Protein AF-A0A139A8P1-F1 (afdb_monomer)

Foldseek 3Di:
DQPDPCLQVLVVLLVVLQVVLVVCCVPPQPDFAADDDDDLPQPVPDPHPHDDQPDPSQVLQPQVPPSDGDSVTDNPRSNDNDPVSGTGD

Mean predicted aligned error: 4.03 Å

Radius of gyration: 14.27 Å; Cα contacts (8 Å, |Δi|>4): 109; chains: 1; bounding box: 28×20×38 Å

Solvent-accessible surface area (backbone atoms only — not comparable to full-atom values): 5377 Å² total; per-residue (Å²): 84,40,89,43,94,66,40,55,35,33,62,61,50,30,55,50,49,52,55,49,45,55,50,42,38,76,75,44,57,90,44,67,47,82,87,80,80,79,77,61,92,53,47,62,45,58,86,50,74,68,54,57,87,90,35,73,40,30,62,40,50,26,63,72,67,80,85,56,80,43,76,82,30,57,81,50,68,40,59,60,71,49,74,92,65,43,41,82,64

Sequence (89 aa):
GGWYPWGRVPTLYREFWIRFATIVRATAPITSLIWSPTISDSYPYDLRKVPANGSADMALLDTNGNGILDGEDDPYAAYWPGDEWVGEC

InterPro domains:
  IPR000805 Glycoside hydrolase family 26 [PTHR40079] (1-86)
  IPR017853 Glycoside hydrolase superfamily [SSF51445] (1-86)
  IPR022790 Glycosyl hydrolase family 26 domain [PS51764] (1-89)

Secondary structure (DSSP, 8-state):
-TTSTTTT-HHHHHHHHHHHHHHHHHH-TT-EE---PPPGGGTT--STTPPPTTSHHHHHH-SS-SSS--TTS-TTGGG---GGGSEE-

pLDDT: mean 89.81, std 6.52, range [66.62, 97.12]

Organism: Gonapodya prolifera (strain JEL478) (NCBI:txid1344416)

Structure (mmCIF, N/CA/C/O backbone):
data_AF-A0A139A8P1-F1
#
_entry.id   AF-A0A139A8P1-F1
#
loop_
_atom_site.group_PDB
_atom_site.id
_atom_site.type_symbol
_atom_site.label_atom_id
_atom_site.label_alt_id
_atom_site.label_comp_id
_atom_site.label_asym_id
_atom_site.label_entity_id
_atom_site.label_seq_id
_atom_site.pdbx_PDB_ins_code
_atom_site.Cartn_x
_atom_site.Cartn_y
_atom_site.Cartn_z
_atom_site.occupancy
_atom_site.B_iso_or_equiv
_atom_site.auth_seq_id
_atom_site.auth_comp_id
_atom_site.auth_asym_id
_atom_site.auth_atom_id
_atom_site.pdbx_PDB_model_num
ATOM 1 N N . GLY A 1 1 ? -5.966 -1.064 -8.124 1.00 66.62 1 GLY A N 1
ATOM 2 C CA . GLY A 1 1 ? -5.827 -0.943 -9.588 1.00 66.62 1 GLY A CA 1
ATOM 3 C C . GLY A 1 1 ? -5.973 0.495 -10.054 1.00 66.62 1 GLY A C 1
ATOM 4 O O . GLY A 1 1 ? -6.552 1.312 -9.341 1.00 66.62 1 GLY A O 1
ATOM 5 N N . GLY A 1 2 ? -5.457 0.806 -11.249 1.00 68.56 2 GLY A N 1
ATOM 6 C CA . GLY A 1 2 ? -5.335 2.168 -11.810 1.00 68.56 2 GLY A CA 1
ATOM 7 C C . GLY A 1 2 ? -6.647 2.921 -12.0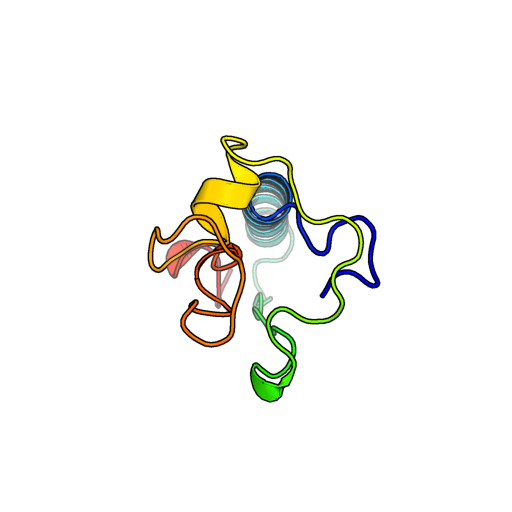97 1.00 68.56 2 GLY A C 1
ATOM 8 O O . GLY A 1 2 ? -6.631 4.100 -12.463 1.00 68.56 2 GLY A O 1
ATOM 9 N N . TRP A 1 3 ? -7.798 2.278 -11.885 1.00 76.38 3 TRP A N 1
ATOM 10 C CA . TRP A 1 3 ? -9.137 2.871 -11.978 1.00 76.38 3 TRP A CA 1
ATOM 11 C C . TRP A 1 3 ? -9.387 3.990 -10.963 1.00 76.38 3 TRP A C 1
ATOM 13 O O . TRP A 1 3 ? -10.085 4.952 -11.285 1.00 76.38 3 TRP A O 1
ATOM 23 N N . TYR A 1 4 ? -8.782 3.921 -9.774 1.00 81.75 4 TYR A N 1
ATOM 24 C CA . TYR A 1 4 ? -8.858 4.998 -8.787 1.00 81.75 4 TYR A CA 1
ATOM 25 C C . TYR A 1 4 ? -7.613 5.896 -8.830 1.00 81.75 4 TYR A C 1
ATOM 27 O O . TYR A 1 4 ? -6.510 5.393 -9.041 1.00 81.75 4 TYR A O 1
ATOM 35 N N . PRO A 1 5 ? -7.736 7.220 -8.602 1.00 77.62 5 PRO A N 1
ATOM 36 C CA . PRO A 1 5 ? -6.585 8.127 -8.500 1.00 77.62 5 PRO A CA 1
ATOM 37 C C . PRO A 1 5 ? -5.529 7.699 -7.474 1.00 77.62 5 PRO A C 1
ATOM 39 O O . PRO A 1 5 ? -4.347 7.889 -7.717 1.00 77.62 5 PRO A O 1
ATOM 42 N N . TRP A 1 6 ? -5.949 7.077 -6.372 1.00 78.88 6 TRP A N 1
ATOM 43 C CA . TRP A 1 6 ? -5.071 6.567 -5.312 1.00 78.88 6 TRP A CA 1
ATOM 44 C C . TRP A 1 6 ? -4.540 5.148 -5.571 1.00 78.88 6 TRP A C 1
ATOM 46 O O . TRP A 1 6 ? -3.702 4.647 -4.830 1.00 78.88 6 TRP A O 1
ATOM 56 N N . GLY A 1 7 ? -5.006 4.476 -6.627 1.00 84.38 7 GLY A N 1
ATOM 57 C CA . GLY A 1 7 ? -4.758 3.052 -6.855 1.00 84.38 7 GLY A CA 1
ATOM 58 C C . GLY A 1 7 ? -3.348 2.678 -7.319 1.00 84.38 7 GLY A C 1
ATOM 59 O O . GLY A 1 7 ? -3.156 1.505 -7.623 1.00 84.38 7 GLY A O 1
ATOM 60 N N . ARG A 1 8 ? -2.420 3.648 -7.418 1.00 87.50 8 ARG A N 1
ATOM 61 C CA . ARG A 1 8 ? -0.993 3.507 -7.799 1.00 87.50 8 ARG A CA 1
ATOM 62 C C . ARG A 1 8 ? -0.049 4.380 -6.963 1.00 87.50 8 ARG A C 1
ATOM 64 O O . ARG A 1 8 ? 1.050 4.695 -7.393 1.00 87.50 8 ARG A O 1
ATOM 71 N N . VAL A 1 9 ? -0.504 4.782 -5.776 1.00 92.12 9 VAL A N 1
ATOM 72 C CA . VAL A 1 9 ? 0.267 5.618 -4.843 1.00 92.12 9 VAL A CA 1
ATOM 73 C C . VAL A 1 9 ? 0.416 4.867 -3.508 1.00 92.12 9 VAL A C 1
ATOM 75 O O . VAL A 1 9 ? -0.209 5.253 -2.514 1.00 92.12 9 VAL A O 1
ATOM 78 N N . PRO A 1 10 ? 1.126 3.716 -3.483 1.00 93.62 10 PRO A N 1
ATOM 79 C CA . PRO A 1 10 ? 1.276 2.882 -2.287 1.00 93.62 10 PRO A CA 1
ATOM 80 C C . PRO A 1 10 ? 1.856 3.632 -1.085 1.00 93.62 10 PRO A C 1
ATOM 82 O O . PRO A 1 10 ? 1.436 3.375 0.043 1.00 93.62 10 PRO A O 1
ATOM 85 N N . THR A 1 11 ? 2.763 4.589 -1.307 1.00 94.31 11 THR A N 1
ATOM 86 C CA . THR A 1 11 ? 3.328 5.416 -0.228 1.00 94.31 11 THR A CA 1
ATOM 87 C C . THR A 1 11 ? 2.234 6.150 0.549 1.00 94.31 11 THR A C 1
ATOM 89 O O . THR A 1 11 ? 2.094 5.970 1.760 1.00 94.31 11 THR A O 1
ATOM 92 N N . LEU A 1 12 ? 1.398 6.907 -0.164 1.00 93.62 12 LEU A N 1
ATOM 93 C CA . LEU A 1 12 ? 0.305 7.680 0.419 1.00 93.62 12 LEU A CA 1
ATOM 94 C C . LEU A 1 12 ? -0.777 6.780 1.024 1.00 93.62 12 LEU A C 1
ATOM 96 O O . LEU A 1 12 ? -1.338 7.109 2.067 1.00 93.62 12 LEU A O 1
ATOM 100 N N . TYR A 1 13 ? -1.069 5.640 0.389 1.00 94.12 13 TYR A N 1
ATOM 101 C CA . TYR A 1 13 ? -2.018 4.669 0.932 1.00 94.12 13 TYR A CA 1
ATOM 102 C C . TYR A 1 13 ? -1.580 4.171 2.313 1.00 94.12 13 TYR A C 1
ATOM 104 O O . TYR A 1 13 ? -2.376 4.192 3.252 1.00 94.12 13 TYR A O 1
ATOM 112 N N . ARG A 1 14 ? -0.314 3.756 2.449 1.00 94.81 14 ARG A N 1
ATOM 113 C CA . ARG A 1 14 ? 0.231 3.239 3.712 1.00 94.81 14 ARG A CA 1
ATOM 114 C C . ARG A 1 14 ? 0.242 4.312 4.796 1.00 94.81 14 ARG A C 1
ATOM 116 O O . ARG A 1 14 ? -0.228 4.052 5.900 1.00 94.81 14 ARG A O 1
ATOM 123 N N . GLU A 1 15 ? 0.695 5.525 4.473 1.00 95.44 15 GLU A N 1
ATOM 124 C CA . GLU A 1 15 ? 0.677 6.659 5.409 1.00 95.44 15 GLU A CA 1
ATOM 125 C C . GLU A 1 15 ? -0.744 6.948 5.914 1.00 95.44 15 GLU A C 1
ATOM 127 O O . GLU A 1 15 ? -0.984 7.071 7.120 1.00 95.44 15 GLU A O 1
ATOM 132 N N . PHE A 1 16 ? -1.709 7.009 4.994 1.00 95.81 16 PHE A N 1
ATOM 133 C CA . PHE A 1 16 ? -3.103 7.250 5.336 1.00 95.81 16 PHE A CA 1
ATOM 134 C C . PHE A 1 16 ? -3.682 6.129 6.204 1.00 95.81 16 PHE A C 1
ATOM 136 O O . PHE A 1 16 ? -4.336 6.420 7.206 1.00 95.81 16 PHE A O 1
ATOM 143 N N . TRP A 1 17 ? -3.431 4.864 5.851 1.00 95.88 17 TRP A N 1
ATOM 144 C CA . TRP A 1 17 ? -3.910 3.708 6.610 1.00 95.88 17 TRP A CA 1
ATOM 145 C C . TRP A 1 17 ? -3.424 3.748 8.055 1.00 95.88 17 TRP A C 1
ATOM 147 O O . TRP A 1 17 ? -4.229 3.643 8.977 1.00 95.88 17 TRP A O 1
ATOM 157 N N . ILE A 1 18 ? -2.123 3.961 8.260 1.00 95.94 18 ILE A N 1
ATOM 158 C CA . ILE A 1 18 ? -1.505 4.028 9.590 1.00 95.94 18 ILE A CA 1
ATOM 159 C C . ILE A 1 18 ? -2.142 5.145 10.423 1.00 95.94 18 ILE A C 1
ATOM 161 O O . ILE A 1 18 ? -2.526 4.941 11.580 1.00 95.94 18 ILE A O 1
ATOM 165 N N . ARG A 1 19 ? -2.328 6.327 9.825 1.00 97.12 19 ARG A N 1
ATOM 166 C CA . ARG A 1 19 ? -2.986 7.456 10.491 1.00 97.12 19 ARG A CA 1
ATOM 167 C C . ARG A 1 19 ? -4.438 7.140 10.850 1.00 97.12 19 ARG A C 1
ATOM 169 O O .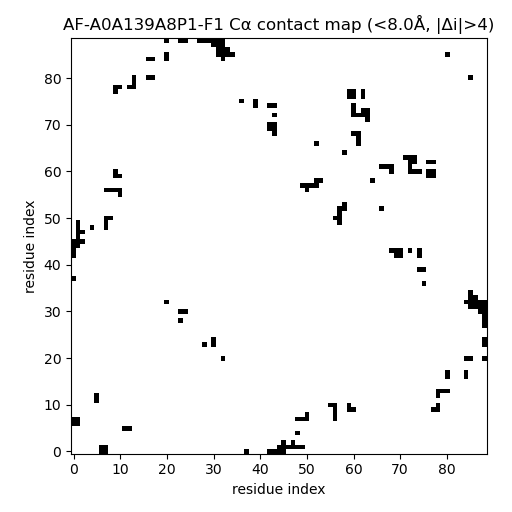 ARG A 1 19 ? -4.876 7.460 11.953 1.00 97.12 19 ARG A O 1
ATOM 176 N N . PHE A 1 20 ? -5.179 6.523 9.937 1.00 96.00 20 PHE A N 1
ATOM 177 C CA . PHE A 1 20 ? -6.569 6.140 10.158 1.00 96.00 20 PHE A CA 1
ATOM 178 C C . PHE A 1 20 ? -6.692 5.090 11.269 1.00 96.00 20 PHE A C 1
ATOM 180 O O . PHE A 1 20 ? -7.449 5.298 12.215 1.00 96.00 20 PHE A O 1
ATOM 187 N N . ALA A 1 21 ? -5.886 4.028 11.215 1.00 95.69 21 ALA A N 1
ATOM 188 C CA . ALA A 1 21 ? -5.821 2.987 12.237 1.00 95.69 21 ALA A CA 1
ATOM 189 C C . ALA A 1 21 ? -5.508 3.568 13.623 1.00 95.69 21 ALA A C 1
ATOM 191 O O . ALA A 1 21 ? -6.174 3.233 14.599 1.00 95.69 21 ALA A O 1
ATOM 192 N N . THR A 1 22 ? -4.560 4.507 13.703 1.00 95.50 22 THR A N 1
ATOM 193 C CA . THR A 1 22 ? -4.223 5.212 14.952 1.00 95.50 22 THR A CA 1
ATOM 194 C C . THR A 1 22 ? -5.437 5.929 15.552 1.00 95.50 22 THR A C 1
ATOM 196 O O . THR A 1 22 ? -5.681 5.851 16.755 1.00 95.50 22 THR A O 1
ATOM 199 N N . ILE A 1 23 ? -6.225 6.616 14.720 1.00 96.12 23 ILE A N 1
ATOM 200 C CA . ILE A 1 23 ? -7.412 7.353 15.171 1.00 96.12 23 ILE A CA 1
ATOM 201 C C . ILE A 1 23 ? -8.523 6.393 15.600 1.00 96.12 23 ILE A C 1
ATOM 203 O O . ILE A 1 23 ? -9.137 6.610 16.645 1.00 96.12 23 ILE A O 1
ATOM 207 N N . VAL A 1 24 ? -8.786 5.336 14.826 1.00 95.00 24 VAL A N 1
ATOM 208 C CA . VAL A 1 24 ? -9.832 4.357 15.158 1.00 95.00 24 VAL A CA 1
ATOM 209 C C . VAL A 1 24 ? -9.522 3.663 16.480 1.00 95.00 24 VAL A C 1
ATOM 211 O O . VAL A 1 24 ? -10.386 3.629 17.349 1.00 95.00 24 VAL A O 1
ATOM 214 N N . ARG A 1 25 ? -8.277 3.233 16.698 1.00 93.38 25 ARG A N 1
ATOM 215 C CA . ARG A 1 25 ? -7.826 2.674 17.984 1.00 93.38 25 ARG A CA 1
ATOM 216 C C . ARG A 1 25 ? -8.097 3.595 19.165 1.00 93.38 25 ARG A C 1
ATOM 218 O O . ARG A 1 25 ? -8.616 3.169 20.190 1.00 93.38 25 ARG A O 1
ATOM 225 N N . ALA A 1 26 ? -7.812 4.884 19.002 1.00 95.00 26 ALA A N 1
ATOM 226 C CA . ALA A 1 26 ? -8.023 5.868 20.057 1.00 95.00 26 ALA A CA 1
ATOM 227 C C . ALA A 1 26 ? -9.505 6.188 20.329 1.00 95.00 26 ALA A C 1
ATOM 229 O O . ALA A 1 26 ? -9.829 6.682 21.408 1.00 95.00 26 ALA A O 1
ATOM 230 N N . THR A 1 27 ? -10.401 5.968 19.361 1.00 96.69 27 THR A N 1
ATOM 231 C CA . THR A 1 27 ? -11.782 6.489 19.408 1.00 96.69 27 THR A CA 1
ATOM 232 C C . THR A 1 27 ? -12.869 5.415 19.402 1.00 96.69 27 THR A C 1
ATOM 234 O O . THR A 1 27 ? -13.984 5.682 19.846 1.00 96.69 27 THR A O 1
ATOM 237 N N . ALA A 1 28 ? -12.561 4.206 18.939 1.00 93.88 28 ALA A N 1
ATOM 238 C CA . ALA A 1 28 ? -13.491 3.094 18.789 1.00 93.88 28 ALA A CA 1
ATOM 239 C C . ALA A 1 28 ? -12.797 1.747 19.103 1.00 93.88 28 ALA A C 1
ATOM 241 O O . ALA A 1 28 ? -12.641 0.907 18.215 1.00 93.88 28 ALA A O 1
ATOM 242 N N . PRO A 1 29 ? -12.419 1.498 20.371 1.00 87.06 29 PRO A N 1
ATOM 243 C CA . PRO A 1 29 ? -11.616 0.335 20.785 1.00 87.06 29 PRO A CA 1
ATOM 244 C C . PRO A 1 29 ? -12.356 -1.016 20.721 1.00 87.06 29 PRO A C 1
ATOM 246 O O . PRO A 1 29 ? -11.821 -2.044 21.102 1.00 87.06 29 PRO A O 1
ATOM 249 N N . 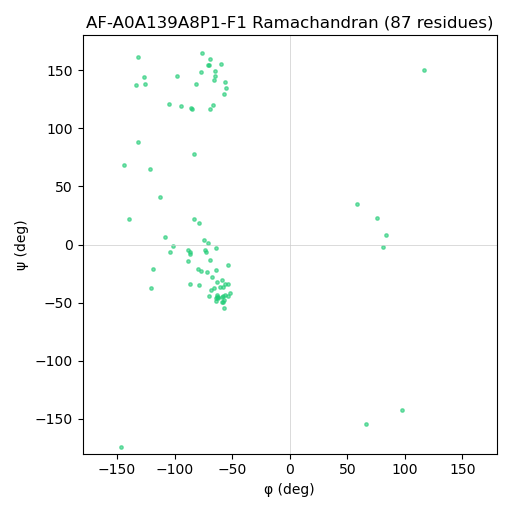ILE A 1 30 ? -13.619 -1.037 20.285 1.00 93.88 30 ILE A N 1
ATOM 250 C CA . ILE A 1 30 ? -14.399 -2.273 20.084 1.00 93.88 30 ILE A CA 1
ATOM 251 C C . ILE A 1 30 ? -14.665 -2.450 18.584 1.00 93.88 30 ILE A C 1
ATOM 253 O O . ILE A 1 30 ? -15.777 -2.744 18.147 1.00 93.88 30 ILE A O 1
ATOM 257 N N . THR A 1 31 ? -13.652 -2.170 17.768 1.00 93.25 31 THR A N 1
ATOM 258 C CA . THR A 1 31 ? -13.702 -2.335 16.315 1.00 93.25 31 THR A CA 1
ATOM 259 C C . THR A 1 31 ? -12.466 -3.078 15.831 1.00 93.25 31 THR A C 1
ATOM 261 O O . THR A 1 31 ? -11.461 -3.174 16.530 1.00 93.25 31 THR A O 1
ATOM 264 N N . SER A 1 32 ? -12.549 -3.635 14.629 1.00 93.56 32 SER A N 1
ATOM 265 C CA . SER A 1 32 ? -11.410 -4.265 13.968 1.00 93.56 32 SER A CA 1
ATOM 266 C C . SER A 1 32 ? -11.229 -3.637 12.597 1.00 93.56 32 SER A C 1
ATOM 268 O O . SER A 1 32 ? -12.206 -3.407 11.879 1.00 93.56 32 SER A O 1
ATOM 270 N N . LEU A 1 33 ? -9.980 -3.376 12.221 1.00 94.44 33 LEU A N 1
ATOM 271 C CA . LEU A 1 33 ? -9.631 -2.911 10.884 1.00 94.44 33 LEU A CA 1
ATOM 272 C C . LEU A 1 33 ? -9.237 -4.104 10.016 1.00 94.44 33 LEU A C 1
ATOM 274 O O . LEU A 1 33 ? -8.259 -4.791 10.299 1.00 94.44 33 LEU A O 1
ATOM 278 N N . ILE A 1 34 ? -9.980 -4.331 8.935 1.00 94.56 34 ILE A N 1
ATOM 279 C CA . ILE A 1 34 ? -9.721 -5.423 7.990 1.00 94.56 34 ILE A CA 1
ATOM 280 C C . ILE A 1 34 ? -9.101 -4.844 6.721 1.00 94.56 34 ILE A C 1
ATOM 282 O O . ILE A 1 34 ? -9.717 -4.020 6.044 1.00 94.56 34 ILE A O 1
ATOM 286 N N . TRP A 1 35 ? -7.901 -5.306 6.373 1.00 94.75 35 TRP A N 1
ATOM 287 C CA . TRP A 1 35 ? -7.267 -5.003 5.092 1.00 94.75 35 TRP A CA 1
ATOM 288 C C . TRP A 1 35 ? -7.767 -5.987 4.024 1.00 94.75 35 TRP A C 1
ATOM 290 O O . TRP A 1 35 ? -7.584 -7.195 4.149 1.00 94.75 35 TRP A O 1
ATOM 300 N N . SER A 1 36 ? -8.453 -5.473 2.998 1.00 92.12 36 SER A N 1
ATOM 301 C CA . SER A 1 36 ? -9.152 -6.280 1.986 1.00 92.12 36 SER A CA 1
ATOM 302 C C . SER A 1 36 ? -8.800 -5.797 0.570 1.00 92.12 36 SER A C 1
ATOM 304 O O . SER A 1 36 ? -9.465 -4.904 0.034 1.00 92.12 36 SER A O 1
ATOM 306 N N . PRO A 1 37 ? -7.716 -6.318 -0.034 1.00 89.19 37 PRO A N 1
ATOM 307 C CA . PRO A 1 37 ? -7.298 -5.930 -1.375 1.00 89.19 37 PRO A CA 1
ATOM 308 C C . PRO A 1 37 ? -8.186 -6.574 -2.452 1.00 89.19 37 PRO A C 1
ATOM 310 O O . PRO A 1 37 ? -8.922 -7.530 -2.215 1.00 89.19 37 PRO A O 1
ATOM 313 N N . THR A 1 38 ? -8.095 -6.055 -3.678 1.00 85.06 38 THR A N 1
ATOM 314 C CA . THR A 1 38 ? -8.711 -6.682 -4.861 1.00 85.06 38 THR A CA 1
ATOM 315 C C . THR A 1 38 ? -7.973 -7.972 -5.239 1.00 85.06 38 THR A C 1
ATOM 317 O O . THR A 1 38 ? -6.791 -8.114 -4.947 1.00 85.06 38 THR A O 1
ATOM 320 N N . ILE A 1 39 ? -8.645 -8.915 -5.903 1.00 86.00 39 ILE A N 1
ATOM 321 C CA . ILE A 1 39 ? -8.018 -10.156 -6.383 1.00 86.00 39 ILE A CA 1
ATOM 322 C C . ILE A 1 39 ? -6.803 -9.892 -7.298 1.00 86.00 39 ILE A C 1
ATOM 324 O O . ILE A 1 39 ? -6.827 -8.984 -8.136 1.00 86.00 39 ILE A O 1
ATOM 328 N N . SER A 1 40 ? -5.757 -10.704 -7.130 1.00 85.25 40 SER A N 1
ATOM 329 C CA . SER A 1 40 ? -4.446 -10.590 -7.782 1.00 85.25 40 SER A CA 1
ATOM 330 C C . SER A 1 40 ? -4.467 -10.844 -9.281 1.00 85.25 40 SER A C 1
ATOM 332 O O . SER A 1 40 ? -3.650 -10.266 -9.984 1.00 85.25 40 SER A O 1
ATOM 334 N N . ASP A 1 41 ? -5.408 -11.655 -9.778 1.00 83.25 41 ASP A N 1
ATOM 335 C CA . ASP A 1 41 ? -5.492 -12.124 -11.176 1.00 83.25 41 ASP A CA 1
ATOM 336 C C . ASP A 1 41 ? -5.485 -11.013 -12.227 1.00 83.25 41 ASP A C 1
ATOM 338 O O . ASP A 1 41 ? -5.270 -11.258 -13.411 1.00 83.25 41 ASP A O 1
ATOM 342 N N . SER A 1 42 ? -5.767 -9.786 -11.802 1.00 79.56 42 SER A N 1
ATOM 343 C CA . SER A 1 42 ? -5.784 -8.635 -12.683 1.00 79.56 42 SER A CA 1
ATOM 344 C C . SER A 1 42 ? -4.539 -7.762 -12.588 1.00 79.56 42 SER A C 1
ATOM 346 O O . SER A 1 42 ? -4.501 -6.803 -13.337 1.00 79.56 42 SER A O 1
ATOM 348 N N . TYR A 1 43 ? -3.537 -8.042 -11.745 1.00 83.56 43 TYR A N 1
ATOM 349 C CA . TYR A 1 43 ? -2.280 -7.275 -11.674 1.00 83.56 43 TYR A CA 1
ATOM 350 C C . TYR A 1 43 ? -1.453 -7.419 -12.975 1.00 83.56 43 TYR A C 1
ATOM 352 O O . TYR A 1 43 ? -1.456 -8.505 -13.553 1.00 83.56 43 TYR A O 1
ATOM 360 N N . PRO A 1 44 ? -0.779 -6.363 -13.491 1.00 82.94 44 PRO A N 1
ATOM 361 C CA . PRO A 1 44 ? -0.594 -4.993 -12.968 1.00 82.94 44 PRO A CA 1
ATOM 362 C C . PRO A 1 44 ? -1.793 -4.054 -13.177 1.00 82.94 44 PRO A C 1
ATOM 364 O O . PRO A 1 44 ? -1.679 -2.825 -13.058 1.00 82.94 44 PRO A O 1
ATOM 367 N N . TYR A 1 45 ? -2.966 -4.624 -13.439 1.00 79.31 45 TYR A N 1
ATOM 368 C CA . TYR A 1 45 ? -4.203 -3.955 -13.822 1.00 79.31 45 TYR A CA 1
ATOM 369 C C . TYR A 1 45 ? -4.050 -3.308 -15.199 1.00 79.31 45 TYR A C 1
ATOM 371 O O . TYR A 1 45 ? -3.264 -3.753 -16.033 1.00 79.31 45 TYR A O 1
ATOM 379 N N . ASP A 1 46 ? -4.828 -2.270 -15.487 1.00 81.81 46 ASP A N 1
ATOM 380 C CA . ASP A 1 46 ? -4.568 -1.457 -16.673 1.00 81.81 46 ASP A CA 1
ATOM 381 C C . ASP A 1 46 ? -3.279 -0.631 -16.521 1.00 81.81 46 ASP A C 1
ATOM 383 O O . ASP A 1 46 ? -2.837 -0.352 -15.415 1.00 81.81 46 ASP A O 1
ATOM 387 N N . LEU A 1 47 ? -2.689 -0.164 -17.621 1.00 81.25 47 LEU A N 1
ATOM 388 C CA . LEU A 1 47 ? -1.471 0.660 -17.599 1.00 81.25 47 LEU A CA 1
ATOM 389 C C . LEU A 1 47 ? -1.738 2.162 -17.360 1.00 81.25 47 LEU A C 1
ATOM 391 O O . LEU A 1 47 ? -0.912 3.006 -17.704 1.00 81.25 47 LEU A O 1
ATOM 395 N N . ARG A 1 48 ? -2.873 2.556 -16.769 1.00 83.94 48 ARG A N 1
ATOM 396 C CA . ARG A 1 48 ? -3.159 3.979 -16.514 1.00 83.94 48 ARG A CA 1
ATOM 397 C C . ARG A 1 48 ? -2.450 4.446 -15.255 1.00 83.94 48 ARG A C 1
ATOM 399 O O . ARG A 1 48 ? -2.480 3.768 -14.236 1.00 83.94 48 ARG A O 1
ATOM 406 N N . LYS A 1 49 ? -1.876 5.651 -15.286 1.00 85.69 49 LYS A N 1
ATOM 407 C CA . LYS A 1 49 ? -1.244 6.280 -14.109 1.00 85.69 49 LYS A CA 1
ATOM 408 C C . LYS A 1 49 ? -0.100 5.437 -13.518 1.00 85.69 49 LYS A C 1
ATOM 410 O O . LYS A 1 49 ? 0.039 5.384 -12.300 1.00 85.69 49 LYS A O 1
ATOM 415 N N . VAL A 1 50 ? 0.666 4.730 -14.361 1.00 88.38 50 VAL A N 1
ATOM 416 C CA . VAL A 1 50 ? 1.926 4.100 -13.912 1.00 88.38 50 VAL A CA 1
ATOM 417 C C . VAL A 1 50 ? 2.803 5.220 -13.335 1.00 88.38 50 VAL A C 1
ATOM 419 O O . VAL A 1 50 ? 2.932 6.255 -14.001 1.00 88.38 50 VAL A O 1
ATOM 422 N N . PRO A 1 51 ? 3.357 5.078 -12.121 1.00 89.81 51 PRO A N 1
ATOM 423 C CA . PRO A 1 51 ? 4.308 6.047 -11.595 1.00 89.81 51 PRO A CA 1
ATOM 424 C C . PRO A 1 51 ? 5.544 6.155 -12.493 1.00 89.81 51 PRO A C 1
ATOM 426 O O . PRO A 1 51 ? 5.884 5.233 -13.227 1.00 89.81 51 PRO A O 1
ATOM 429 N N . ALA A 1 52 ? 6.232 7.293 -12.452 1.00 90.12 52 ALA A N 1
ATOM 430 C CA . ALA A 1 52 ? 7.459 7.452 -13.224 1.00 90.12 52 ALA A CA 1
ATOM 431 C C . ALA A 1 52 ? 8.554 6.495 -12.720 1.00 90.12 52 ALA A C 1
ATOM 433 O O . ALA A 1 52 ? 8.682 6.280 -11.509 1.00 90.12 52 ALA A O 1
ATOM 434 N N . ASN A 1 53 ? 9.387 5.987 -13.632 1.00 87.50 53 ASN A N 1
ATOM 435 C CA . ASN A 1 53 ? 10.567 5.202 -13.264 1.00 87.50 53 ASN A CA 1
ATOM 436 C C . ASN A 1 53 ? 11.462 6.000 -12.304 1.00 87.50 53 ASN A C 1
ATOM 438 O O . ASN A 1 53 ? 11.705 7.190 -12.508 1.00 87.50 53 ASN A O 1
ATOM 442 N N . GLY A 1 54 ? 11.927 5.340 -11.242 1.00 87.81 54 GLY A N 1
ATOM 443 C CA . GLY A 1 54 ? 12.714 5.964 -10.174 1.00 87.81 54 GLY A CA 1
ATOM 444 C C . GLY A 1 54 ? 11.900 6.725 -9.119 1.00 87.81 54 GLY A C 1
ATOM 445 O O . GLY A 1 54 ? 12.482 7.224 -8.159 1.00 87.81 54 GLY A O 1
ATOM 446 N N . SER A 1 55 ? 10.572 6.816 -9.249 1.00 93.75 55 SER A N 1
ATOM 447 C CA . SER A 1 55 ? 9.723 7.297 -8.152 1.00 93.75 55 SER A CA 1
ATOM 448 C C . SER A 1 55 ? 9.656 6.277 -7.011 1.00 93.75 55 SER A C 1
ATOM 450 O O . SER A 1 55 ? 9.794 5.074 -7.232 1.00 93.75 55 SER A O 1
ATOM 452 N N . ALA A 1 56 ? 9.396 6.752 -5.789 1.00 94.25 56 ALA A N 1
ATOM 453 C CA . ALA A 1 56 ? 9.230 5.878 -4.627 1.00 94.25 56 ALA A CA 1
ATOM 454 C C . ALA A 1 56 ? 8.059 4.895 -4.802 1.00 94.25 56 ALA A C 1
ATOM 456 O O . ALA A 1 56 ? 8.163 3.742 -4.400 1.00 94.25 56 ALA A O 1
ATOM 457 N N . ASP A 1 57 ? 6.968 5.331 -5.439 1.00 94.00 57 ASP A N 1
ATOM 458 C CA . ASP A 1 57 ? 5.826 4.459 -5.721 1.00 94.00 57 ASP A CA 1
ATOM 459 C C . ASP A 1 57 ? 6.164 3.383 -6.757 1.00 94.00 57 ASP A C 1
ATOM 461 O O . ASP A 1 57 ? 5.759 2.240 -6.577 1.00 94.00 57 ASP A O 1
ATOM 465 N N . MET A 1 58 ? 6.940 3.709 -7.802 1.00 93.50 58 MET A N 1
ATOM 466 C CA . MET A 1 58 ? 7.415 2.695 -8.751 1.00 93.50 58 MET A CA 1
ATOM 467 C C . MET A 1 58 ? 8.296 1.664 -8.045 1.00 93.50 58 MET A C 1
ATOM 469 O O . MET A 1 58 ? 8.069 0.478 -8.210 1.00 93.50 58 MET A O 1
ATOM 473 N N . ALA A 1 59 ? 9.236 2.107 -7.205 1.00 94.56 59 ALA A N 1
ATOM 474 C CA . ALA A 1 59 ? 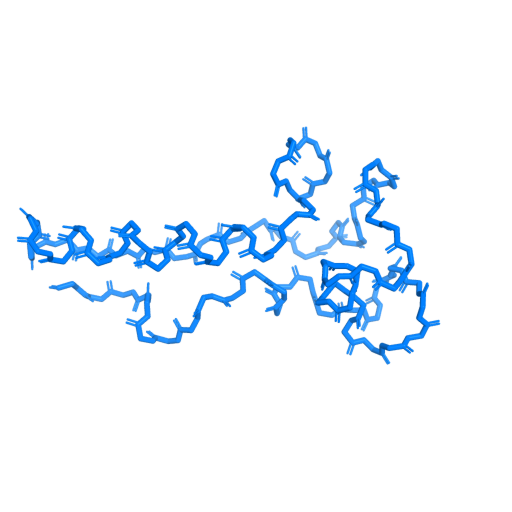10.128 1.211 -6.467 1.00 94.56 59 ALA A CA 1
ATOM 475 C C . ALA A 1 59 ? 9.404 0.293 -5.462 1.00 94.56 59 ALA A C 1
ATOM 477 O O . ALA A 1 59 ? 9.959 -0.720 -5.057 1.00 94.56 59 ALA A O 1
ATOM 478 N N . LEU A 1 60 ? 8.193 0.657 -5.026 1.00 94.50 60 LEU A N 1
ATOM 479 C CA . LEU A 1 60 ? 7.356 -0.203 -4.186 1.00 94.50 60 LEU A CA 1
ATOM 480 C C . LEU A 1 60 ? 6.498 -1.175 -5.001 1.00 94.50 60 LEU A C 1
ATOM 482 O O . LEU A 1 60 ? 6.212 -2.260 -4.508 1.00 94.50 60 LEU A O 1
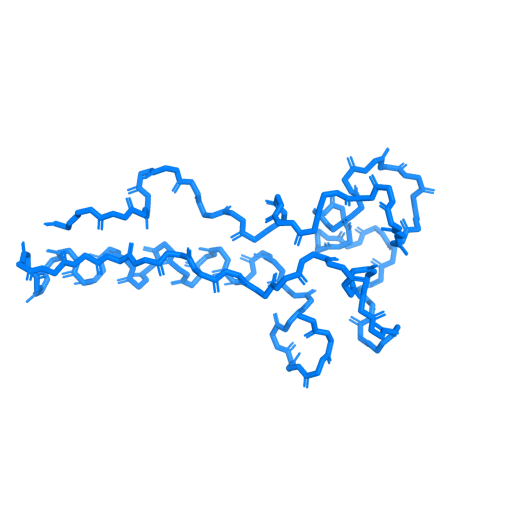ATOM 486 N N . LEU A 1 61 ? 6.036 -0.765 -6.186 1.00 92.88 61 LEU A N 1
ATOM 487 C CA . LEU A 1 61 ? 5.196 -1.587 -7.065 1.00 92.88 61 LEU A CA 1
ATOM 488 C C . LEU A 1 61 ? 6.011 -2.617 -7.859 1.00 92.88 61 LEU A C 1
ATOM 490 O O . LEU A 1 61 ? 5.506 -3.706 -8.099 1.00 92.88 61 LEU A O 1
ATOM 494 N N . ASP A 1 62 ? 7.235 -2.263 -8.253 1.00 94.06 62 ASP A N 1
ATOM 495 C CA . ASP A 1 62 ? 8.214 -3.126 -8.922 1.00 94.06 62 ASP A CA 1
ATOM 496 C C . ASP A 1 62 ? 8.963 -3.952 -7.869 1.00 94.06 62 ASP A C 1
ATOM 498 O O . ASP A 1 62 ? 10.056 -3.617 -7.407 1.00 94.06 62 ASP A O 1
ATOM 502 N N . THR A 1 63 ? 8.297 -4.996 -7.397 1.00 93.81 63 THR A N 1
ATOM 503 C CA . THR A 1 63 ? 8.764 -5.839 -6.291 1.00 93.81 63 THR A CA 1
ATOM 504 C C . THR A 1 63 ? 9.852 -6.819 -6.718 1.00 93.81 63 THR A C 1
ATOM 506 O O . THR A 1 63 ? 10.632 -7.262 -5.870 1.00 93.81 63 THR A O 1
ATOM 509 N N . ASN A 1 64 ? 9.933 -7.144 -8.011 1.00 93.50 64 ASN A N 1
ATOM 510 C CA . ASN A 1 64 ? 11.009 -7.965 -8.565 1.00 93.50 64 ASN A CA 1
ATOM 511 C C . ASN A 1 64 ? 12.236 -7.126 -8.995 1.00 93.50 64 ASN A C 1
ATOM 513 O O . ASN A 1 64 ? 13.326 -7.679 -9.167 1.00 93.50 64 ASN A O 1
ATOM 517 N N . GLY A 1 65 ? 12.090 -5.801 -9.101 1.00 92.88 65 GLY A N 1
ATOM 518 C CA . GLY A 1 65 ? 13.160 -4.846 -9.380 1.00 92.88 65 GLY A CA 1
ATOM 519 C C . GLY A 1 65 ? 13.619 -4.824 -10.839 1.00 92.88 65 GLY A C 1
ATOM 520 O O . GLY A 1 65 ? 14.766 -4.448 -11.107 1.00 92.88 65 GLY A O 1
ATOM 521 N N . ASN A 1 66 ? 12.780 -5.261 -11.781 1.00 90.94 66 ASN A N 1
ATOM 522 C CA . ASN A 1 66 ? 13.125 -5.365 -13.200 1.00 90.94 66 ASN A CA 1
ATOM 523 C C . ASN A 1 66 ? 12.853 -4.061 -13.989 1.00 90.94 66 ASN A C 1
ATOM 525 O O . ASN A 1 66 ? 13.224 -3.950 -15.163 1.00 90.94 66 ASN A O 1
ATOM 529 N N . GLY A 1 67 ? 12.265 -3.050 -13.343 1.00 89.38 67 GLY A N 1
ATOM 530 C CA . GLY A 1 67 ? 11.928 -1.747 -13.914 1.00 89.38 67 GLY A CA 1
ATOM 531 C C . GLY A 1 67 ? 10.602 -1.712 -14.680 1.00 89.38 67 GLY A C 1
ATOM 532 O O . GLY A 1 67 ? 10.316 -0.706 -15.339 1.00 89.38 67 GLY A O 1
ATOM 533 N N . ILE A 1 68 ? 9.811 -2.783 -14.631 1.00 89.88 68 ILE A N 1
ATOM 534 C CA . ILE A 1 68 ? 8.553 -2.982 -15.353 1.00 89.88 68 ILE A CA 1
ATOM 535 C C . ILE A 1 68 ? 7.518 -3.522 -14.362 1.00 89.88 68 ILE A C 1
ATOM 537 O O . ILE A 1 68 ? 7.813 -4.396 -13.569 1.00 89.88 68 ILE A O 1
ATOM 541 N N . LEU A 1 69 ? 6.284 -3.011 -14.425 1.00 89.56 69 LEU A N 1
ATOM 542 C CA . LEU A 1 69 ? 5.186 -3.613 -13.666 1.00 89.56 69 LEU A CA 1
ATOM 543 C C . LEU A 1 69 ? 4.577 -4.753 -14.472 1.00 89.56 69 LEU A C 1
ATOM 545 O O . LEU A 1 69 ? 4.017 -4.509 -15.549 1.00 89.56 69 LEU A O 1
ATOM 549 N N . ASP A 1 70 ? 4.652 -5.969 -13.953 1.00 89.88 70 ASP A N 1
ATOM 550 C CA . ASP A 1 70 ? 4.164 -7.169 -14.624 1.00 89.88 70 ASP A CA 1
ATOM 551 C C . ASP A 1 70 ? 3.607 -8.208 -13.638 1.00 89.88 70 ASP A C 1
ATOM 553 O O . ASP A 1 70 ? 3.393 -7.937 -12.462 1.00 89.88 70 ASP A O 1
ATOM 557 N N . GLY A 1 71 ? 3.245 -9.388 -14.143 1.00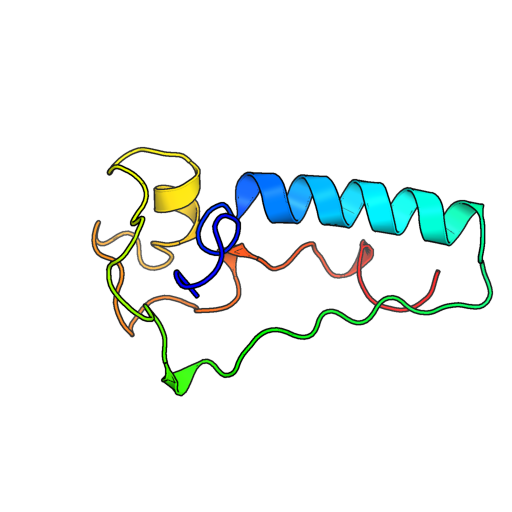 89.50 71 GLY A N 1
ATOM 558 C CA . GLY A 1 71 ? 2.662 -10.447 -13.317 1.00 89.50 71 GLY A CA 1
ATOM 559 C C . GLY A 1 71 ? 3.659 -11.153 -12.393 1.00 89.50 71 GLY A C 1
ATOM 560 O O . GLY A 1 71 ? 3.236 -12.021 -11.633 1.00 89.50 71 GLY A O 1
ATOM 561 N N . GLU A 1 72 ? 4.953 -10.839 -12.477 1.00 91.81 72 GLU A N 1
ATOM 562 C CA . GLU A 1 72 ? 5.979 -11.370 -11.575 1.00 91.81 72 GLU A CA 1
ATOM 563 C C . GLU A 1 72 ? 6.119 -10.523 -10.302 1.00 91.81 72 GLU A C 1
ATOM 565 O O . GLU A 1 72 ? 6.807 -10.938 -9.368 1.00 91.81 72 GLU A O 1
ATOM 570 N N . ASP A 1 73 ? 5.453 -9.369 -10.239 1.00 93.56 73 ASP A N 1
ATOM 571 C CA . ASP A 1 73 ? 5.363 -8.579 -9.022 1.00 93.56 73 ASP A CA 1
ATOM 572 C C . ASP A 1 73 ? 4.360 -9.148 -8.016 1.00 93.56 73 ASP A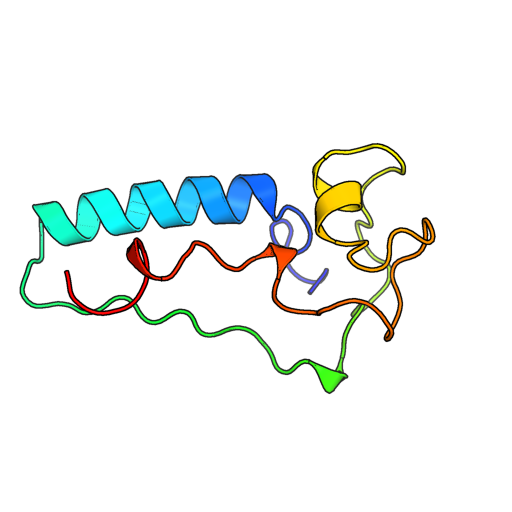 C 1
ATOM 574 O O . ASP A 1 73 ? 3.297 -9.665 -8.371 1.00 93.56 73 ASP A O 1
ATOM 578 N N . ASP A 1 74 ? 4.642 -8.949 -6.730 1.00 93.12 74 ASP A N 1
ATOM 579 C CA . ASP A 1 74 ? 3.660 -9.143 -5.677 1.00 93.12 74 ASP A CA 1
ATOM 580 C C . ASP A 1 74 ? 2.581 -8.039 -5.765 1.00 93.12 74 ASP A C 1
ATOM 582 O O . ASP A 1 74 ? 2.856 -6.854 -5.535 1.00 93.12 74 ASP A O 1
ATOM 586 N N . PRO A 1 75 ? 1.315 -8.403 -6.035 1.00 91.25 75 PRO A N 1
ATOM 587 C CA . PRO A 1 75 ? 0.237 -7.442 -6.256 1.00 91.25 75 PRO A CA 1
ATOM 588 C C . PRO A 1 75 ? -0.225 -6.721 -4.979 1.00 91.25 75 PRO A C 1
ATOM 590 O O . PRO A 1 75 ? -1.079 -5.825 -5.038 1.00 91.25 75 PRO A O 1
ATOM 593 N N . TYR A 1 76 ? 0.292 -7.131 -3.821 1.00 92.50 76 TYR A N 1
ATOM 594 C CA . TYR A 1 76 ? -0.166 -6.777 -2.484 1.00 92.50 76 TYR A CA 1
ATOM 595 C C . TYR A 1 76 ? 0.902 -6.086 -1.649 1.00 92.50 76 TYR A C 1
ATOM 597 O O . TYR A 1 76 ? 0.571 -5.149 -0.916 1.00 92.50 76 TYR A O 1
ATOM 605 N N . ALA A 1 77 ? 2.159 -6.508 -1.773 1.00 93.19 77 ALA A N 1
ATOM 606 C CA . ALA A 1 77 ? 3.264 -6.076 -0.923 1.00 93.19 77 ALA A CA 1
ATOM 607 C C . ALA A 1 77 ? 3.386 -4.547 -0.835 1.00 93.19 77 ALA A C 1
ATOM 609 O O . ALA A 1 77 ? 3.530 -3.997 0.258 1.00 93.19 77 ALA A O 1
ATOM 610 N N . ALA A 1 78 ? 3.226 -3.844 -1.960 1.00 92.94 78 ALA A N 1
ATOM 611 C CA . ALA A 1 78 ? 3.301 -2.385 -2.015 1.00 92.94 78 ALA A CA 1
ATOM 612 C C . ALA A 1 78 ? 2.270 -1.680 -1.109 1.00 92.94 78 ALA A C 1
ATOM 614 O O . ALA A 1 78 ? 2.523 -0.581 -0.615 1.00 92.94 78 ALA A O 1
ATOM 615 N N . TYR A 1 79 ? 1.105 -2.298 -0.890 1.00 92.88 79 TYR A N 1
ATOM 616 C CA . TYR A 1 79 ? -0.026 -1.735 -0.146 1.00 92.88 79 TYR A CA 1
ATOM 617 C C . TYR A 1 79 ? -0.178 -2.300 1.264 1.00 92.88 79 TYR A C 1
ATOM 619 O O . TYR A 1 79 ? -1.037 -1.826 2.011 1.00 92.88 79 TYR A O 1
ATOM 627 N N . TRP A 1 80 ? 0.615 -3.303 1.636 1.00 94.31 80 TRP A N 1
ATOM 628 C CA . TRP A 1 80 ? 0.555 -3.897 2.961 1.00 94.31 80 TRP A CA 1
ATOM 629 C C . TRP A 1 80 ? 1.011 -2.877 4.024 1.00 94.31 80 TRP A C 1
ATOM 631 O O . TRP A 1 80 ? 2.138 -2.372 3.953 1.00 94.31 80 TRP A O 1
ATOM 641 N N . PRO A 1 81 ? 0.154 -2.513 4.999 1.00 93.75 81 PRO A N 1
ATOM 642 C CA . PRO A 1 81 ? 0.511 -1.512 5.999 1.00 93.75 81 PRO A CA 1
ATOM 643 C C . PRO A 1 81 ? 1.397 -2.076 7.120 1.00 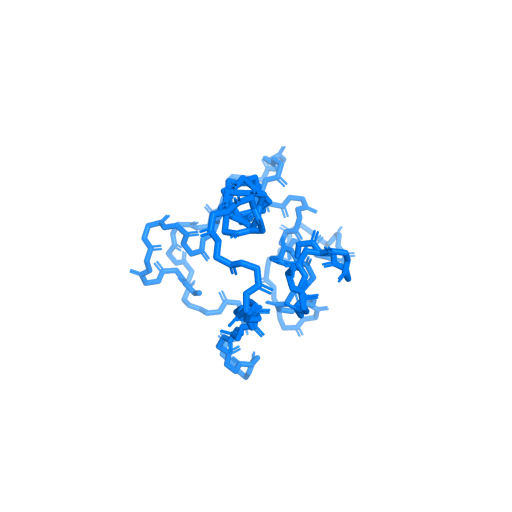93.75 81 PRO A C 1
ATOM 645 O 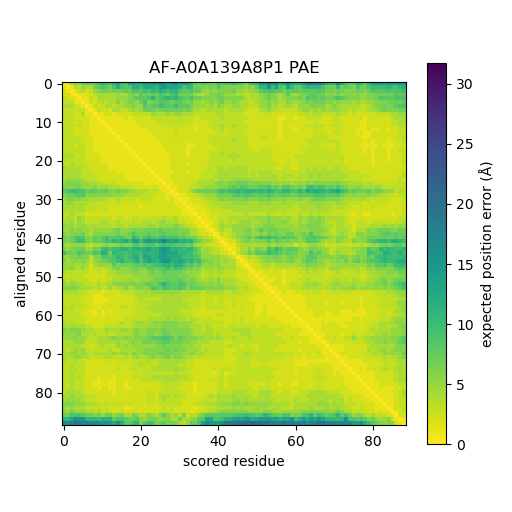O . PRO A 1 81 ? 2.092 -1.288 7.752 1.00 93.75 81 PRO A O 1
ATOM 648 N N . GLY A 1 82 ? 1.409 -3.397 7.332 1.00 94.00 82 GLY A N 1
ATOM 649 C CA . GLY A 1 82 ? 2.073 -4.069 8.455 1.00 94.00 82 GLY A CA 1
ATOM 650 C C . GLY A 1 82 ? 1.070 -4.796 9.354 1.00 94.00 82 GLY A C 1
ATOM 651 O O . GLY A 1 82 ? -0.084 -4.371 9.462 1.00 94.00 82 GLY A O 1
ATOM 652 N N . ASP A 1 83 ? 1.510 -5.884 9.995 1.00 93.81 83 ASP A N 1
ATOM 653 C CA . ASP A 1 83 ? 0.676 -6.699 10.894 1.00 93.81 83 ASP A CA 1
ATOM 654 C C . ASP A 1 83 ? 0.113 -5.859 12.043 1.00 93.81 83 ASP A C 1
ATOM 656 O O . ASP A 1 83 ? -1.033 -6.018 12.454 1.00 93.81 83 ASP A O 1
ATOM 660 N N . GLU A 1 84 ? 0.898 -4.905 12.538 1.00 93.06 84 GLU A N 1
ATOM 661 C CA . GLU A 1 84 ? 0.529 -4.062 13.661 1.00 93.06 84 GLU A CA 1
ATOM 662 C C . GLU A 1 84 ? -0.597 -3.074 13.333 1.00 93.06 84 GLU A C 1
ATOM 664 O O . GLU A 1 84 ? -1.182 -2.505 14.254 1.00 93.06 84 GLU A O 1
ATOM 669 N N . TRP A 1 85 ? -0.933 -2.875 12.055 1.00 93.62 85 TRP A N 1
ATOM 670 C CA . TRP A 1 85 ? -1.958 -1.933 11.590 1.00 93.62 85 TRP A CA 1
ATOM 671 C C . TRP A 1 85 ? -3.225 -2.616 11.072 1.00 93.62 85 TRP A C 1
ATOM 673 O O . TRP A 1 85 ? -4.111 -1.939 10.544 1.00 93.62 85 TRP A O 1
ATOM 683 N N . VAL A 1 86 ? -3.320 -3.938 11.210 1.00 91.75 86 VAL A N 1
ATOM 684 C CA . VAL A 1 86 ? -4.468 -4.743 10.786 1.00 91.75 86 VAL A CA 1
ATOM 685 C C . VAL A 1 86 ? -4.957 -5.577 11.967 1.00 91.75 86 VAL A C 1
ATOM 687 O O . VAL A 1 86 ? -4.175 -6.033 12.794 1.00 91.75 86 VAL A O 1
ATOM 690 N N . GLY A 1 87 ? -6.269 -5.773 12.057 1.00 85.44 87 GLY A N 1
ATOM 691 C CA . GLY A 1 87 ? -6.894 -6.552 13.118 1.00 85.44 87 GLY A CA 1
ATOM 692 C C . GLY A 1 87 ? -7.427 -5.690 14.257 1.00 85.44 87 GLY A C 1
ATOM 693 O O . GLY A 1 87 ? -8.027 -4.634 14.030 1.00 85.44 87 GLY A O 1
ATOM 694 N N . GLU A 1 88 ? -7.294 -6.198 15.479 1.00 72.19 88 GLU A N 1
ATOM 695 C CA . GLU A 1 88 ? -7.897 -5.604 16.672 1.00 72.19 88 GLU A CA 1
ATOM 696 C C . GLU A 1 88 ? -7.317 -4.215 16.985 1.00 72.19 88 GLU A C 1
ATOM 698 O O . GLU A 1 88 ? -6.171 -3.880 16.644 1.00 72.19 88 GLU A O 1
ATOM 703 N N . CYS A 1 89 ? -8.175 -3.380 17.571 1.00 73.25 89 CYS A N 1
ATOM 704 C CA . CYS A 1 89 ? -7.903 -1.988 17.888 1.00 73.25 89 CYS A CA 1
ATOM 705 C C . CYS A 1 89 ? -7.931 -1.726 19.388 1.00 73.25 89 CYS A C 1
ATOM 707 O O . CYS A 1 89 ? -8.817 -2.291 20.059 1.00 73.25 89 CYS A O 1
#